Protein AF-A0AA39LP32-F1 (afdb_monomer_lite)

Structure (mmCIF, N/CA/C/O backbone):
data_AF-A0AA39LP32-F1
#
_entry.id   AF-A0AA39LP32-F1
#
loop_
_atom_site.group_PDB
_atom_site.id
_atom_site.type_symbol
_atom_site.label_atom_id
_atom_site.label_alt_id
_atom_site.label_comp_id
_atom_site.label_asym_id
_atom_site.label_entity_id
_atom_site.label_seq_id
_atom_site.pdbx_PDB_ins_code
_atom_site.Cartn_x
_atom_site.Cartn_y
_atom_site.Cartn_z
_atom_site.occupancy
_atom_site.B_iso_or_equiv
_atom_site.auth_seq_id
_atom_site.auth_comp_id
_atom_site.auth_asym_id
_atom_site.auth_atom_id
_atom_site.pdbx_PDB_model_num
ATOM 1 N N . MET A 1 1 ? -38.053 8.903 15.204 1.00 37.31 1 MET A N 1
ATOM 2 C CA . MET A 1 1 ? -37.209 8.056 14.340 1.00 37.31 1 MET A CA 1
ATOM 3 C C . MET A 1 1 ? -35.774 8.454 14.633 1.00 37.31 1 MET A C 1
ATOM 5 O O . MET A 1 1 ? -35.349 9.523 14.220 1.00 37.31 1 MET A O 1
ATOM 9 N N . VAL A 1 2 ? -35.116 7.705 15.518 1.00 33.38 2 VAL A N 1
ATOM 10 C CA . VAL A 1 2 ? -33.735 7.972 15.933 1.00 33.38 2 VAL A CA 1
ATOM 11 C C . VAL A 1 2 ? -32.852 7.446 14.812 1.00 33.38 2 VAL A C 1
ATOM 13 O O . VAL A 1 2 ? -32.920 6.265 14.487 1.00 33.38 2 VAL A O 1
ATOM 16 N N . VAL A 1 3 ? -32.119 8.339 14.156 1.00 39.22 3 VAL A N 1
ATOM 17 C CA . VAL A 1 3 ? -31.117 7.952 13.166 1.00 39.22 3 VAL A CA 1
ATOM 18 C C . VAL A 1 3 ? -29.956 7.380 13.969 1.00 39.22 3 VAL A C 1
ATOM 20 O O . VAL A 1 3 ? -29.370 8.101 14.776 1.00 39.22 3 VAL A O 1
ATOM 23 N N . ASP A 1 4 ? -29.705 6.081 13.815 1.00 39.72 4 ASP A N 1
ATOM 24 C CA . ASP A 1 4 ? -28.578 5.383 14.427 1.00 39.72 4 ASP A CA 1
ATOM 25 C C . ASP A 1 4 ? -27.302 6.203 14.227 1.00 39.72 4 ASP A C 1
ATOM 27 O O . ASP A 1 4 ? -26.880 6.478 13.099 1.00 39.72 4 ASP A O 1
ATOM 31 N N . GLY A 1 5 ? -26.713 6.631 15.344 1.00 39.50 5 GLY A N 1
ATOM 32 C CA . GLY A 1 5 ? -25.428 7.302 15.357 1.00 39.50 5 GLY A CA 1
ATOM 33 C C . GLY A 1 5 ? -24.400 6.361 14.756 1.00 39.50 5 GLY A C 1
ATOM 34 O O . GLY A 1 5 ? -24.083 5.331 15.349 1.00 39.50 5 GLY A O 1
ATOM 35 N N . ALA A 1 6 ? -23.894 6.702 13.570 1.00 47.38 6 ALA A N 1
ATOM 36 C CA . ALA A 1 6 ? -22.754 6.025 12.981 1.00 47.38 6 ALA A CA 1
ATOM 37 C C . ALA A 1 6 ? -21.632 6.049 14.020 1.00 47.38 6 ALA A C 1
ATOM 39 O O . ALA A 1 6 ? -21.057 7.104 14.288 1.00 47.38 6 ALA A O 1
ATOM 40 N N . ALA A 1 7 ? -21.380 4.902 14.654 1.00 47.94 7 ALA A N 1
ATOM 41 C CA . ALA A 1 7 ? -20.315 4.751 15.624 1.00 47.94 7 ALA A CA 1
ATOM 42 C C . ALA A 1 7 ? -19.023 5.203 14.939 1.00 47.94 7 ALA A C 1
ATOM 44 O O . ALA A 1 7 ? -18.517 4.525 14.041 1.00 47.94 7 ALA A O 1
ATOM 45 N N . SER A 1 8 ? -18.529 6.385 15.309 1.00 53.53 8 SER A N 1
ATOM 46 C CA . SER A 1 8 ? -17.278 6.939 14.811 1.00 53.53 8 SER A CA 1
ATOM 47 C C . SER A 1 8 ? -16.139 6.129 15.427 1.00 53.53 8 SER A C 1
ATOM 49 O O . SER A 1 8 ? -15.487 6.560 16.376 1.00 53.53 8 SER A O 1
ATOM 51 N N . GLY A 1 9 ? -15.967 4.895 14.952 1.00 61.97 9 GLY A N 1
ATOM 52 C CA . GLY A 1 9 ? -14.912 4.003 15.397 1.00 61.97 9 GLY A CA 1
ATOM 53 C C . GLY A 1 9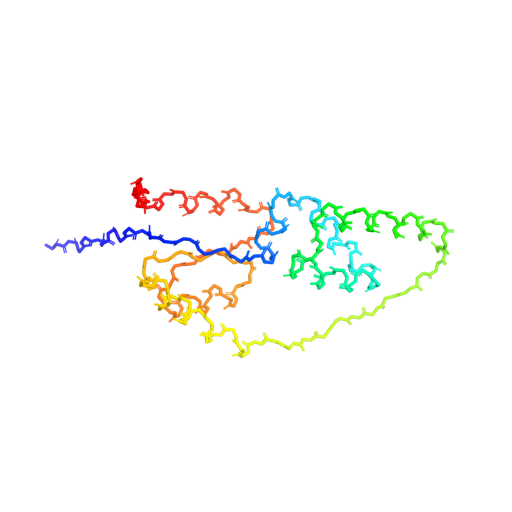 ? -13.571 4.658 15.103 1.00 61.97 9 GLY A C 1
ATOM 54 O O . GLY A 1 9 ? -13.257 4.932 13.940 1.00 61.97 9 GLY A O 1
ATOM 55 N N . VAL A 1 10 ? -12.824 4.945 16.167 1.00 73.81 10 VAL A N 1
ATOM 56 C CA . VAL A 1 10 ? -11.470 5.490 16.093 1.00 73.81 10 VAL A CA 1
ATOM 57 C C . VAL A 1 10 ? -10.585 4.462 15.398 1.00 73.81 10 VAL A C 1
ATOM 59 O O . VAL A 1 10 ? -10.597 3.283 15.752 1.00 73.81 10 VAL A O 1
ATOM 62 N N . PHE A 1 11 ? -9.827 4.893 14.394 1.00 78.25 11 PHE A N 1
ATOM 63 C CA . PHE A 1 11 ? -8.852 4.013 13.765 1.00 78.25 11 PHE A CA 1
ATOM 64 C C . PHE A 1 11 ? -7.591 3.966 14.603 1.00 78.25 11 PHE A C 1
ATOM 66 O O . PHE A 1 11 ? -7.027 5.003 14.949 1.00 78.25 11 PHE A O 1
ATOM 73 N N . ARG A 1 12 ? -7.125 2.754 14.884 1.00 81.94 12 ARG A N 1
ATOM 74 C CA . ARG A 1 12 ? -5.908 2.508 15.660 1.00 81.94 12 ARG A CA 1
ATOM 75 C C . ARG A 1 12 ? -4.711 2.201 14.770 1.00 81.94 12 ARG A C 1
ATOM 77 O O . ARG A 1 12 ? -3.582 2.388 15.209 1.00 81.94 12 ARG A O 1
ATOM 84 N N . ALA A 1 13 ? -4.943 1.758 13.532 1.00 83.94 13 ALA A N 1
ATOM 85 C CA . ALA A 1 13 ? -3.872 1.447 12.596 1.00 83.94 13 ALA A CA 1
ATOM 86 C C . ALA A 1 13 ? -4.225 1.782 11.144 1.00 83.94 13 ALA A C 1
ATOM 88 O O . ALA A 1 13 ? -5.350 1.571 10.686 1.00 83.94 13 ALA A O 1
ATOM 89 N N . VAL A 1 14 ? -3.210 2.229 10.406 1.00 82.56 14 VAL A N 1
ATOM 90 C CA . VAL A 1 14 ? -3.222 2.292 8.943 1.00 82.56 14 VAL A CA 1
ATOM 91 C C . VAL A 1 14 ? -2.144 1.344 8.437 1.00 82.56 14 VAL A C 1
ATOM 93 O O . VAL A 1 14 ? -0.992 1.419 8.860 1.00 82.56 14 VAL A O 1
ATOM 96 N N . ILE A 1 15 ? -2.528 0.424 7.563 1.00 85.19 15 ILE A N 1
ATOM 97 C CA . ILE A 1 15 ? -1.656 -0.601 7.003 1.00 85.19 15 ILE A CA 1
ATOM 98 C C . ILE A 1 15 ? -1.413 -0.241 5.540 1.00 85.19 15 ILE A C 1
ATOM 100 O O . ILE A 1 15 ? -2.351 -0.194 4.744 1.00 85.19 15 ILE A O 1
ATOM 104 N N . PHE A 1 16 ? -0.154 -0.006 5.195 1.00 81.88 16 PHE A N 1
ATOM 105 C CA . PHE A 1 16 ? 0.277 0.298 3.835 1.00 81.88 16 PHE A CA 1
ATOM 106 C C . PHE A 1 16 ? 0.906 -0.938 3.193 1.00 81.88 16 PHE A C 1
ATOM 108 O O . PHE A 1 16 ? 1.637 -1.673 3.863 1.00 81.88 16 PHE A O 1
ATOM 115 N N . ASP A 1 17 ? 0.663 -1.161 1.898 1.00 82.12 17 ASP A N 1
ATOM 116 C CA . ASP A 1 17 ? 1.515 -2.085 1.147 1.00 82.12 17 ASP A CA 1
ATOM 117 C C . ASP A 1 17 ? 2.948 -1.556 1.110 1.00 82.12 17 ASP A C 1
ATOM 119 O O . ASP A 1 17 ? 3.203 -0.418 0.715 1.00 82.12 17 ASP A O 1
ATOM 123 N N . MET A 1 18 ? 3.908 -2.391 1.487 1.00 76.94 18 MET A N 1
ATOM 124 C CA . MET A 1 18 ? 5.298 -1.961 1.455 1.00 76.94 18 MET A CA 1
ATOM 125 C C . MET A 1 18 ? 5.783 -1.820 0.010 1.00 76.94 18 MET A C 1
ATOM 127 O O . MET A 1 18 ? 6.407 -0.822 -0.325 1.00 76.94 18 MET A O 1
ATOM 131 N N . GLY A 1 19 ? 5.468 -2.796 -0.848 1.00 74.62 19 GLY A N 1
ATOM 132 C CA . GLY A 1 19 ? 6.040 -2.904 -2.187 1.00 74.62 19 GLY A CA 1
ATOM 133 C C . GLY A 1 19 ? 5.680 -1.719 -3.065 1.00 74.62 19 GLY A C 1
ATOM 134 O O . GLY A 1 19 ? 6.510 -0.855 -3.339 1.00 74.62 19 GLY A O 1
ATOM 135 N N . ASP A 1 20 ? 4.436 -1.669 -3.515 1.00 71.00 20 ASP A N 1
ATOM 136 C CA . ASP A 1 20 ? 4.075 -0.683 -4.519 1.00 71.00 20 ASP A CA 1
ATOM 137 C C . ASP A 1 20 ? 3.584 0.610 -3.880 1.00 71.00 20 ASP A C 1
ATOM 139 O O . ASP A 1 20 ? 3.874 1.658 -4.436 1.00 71.00 20 ASP A O 1
ATOM 143 N N . VAL A 1 21 ? 2.955 0.583 -2.696 1.00 70.62 21 VAL A N 1
ATOM 144 C CA . VAL A 1 21 ? 2.441 1.796 -2.030 1.00 70.62 21 VAL A CA 1
ATOM 145 C C . VAL A 1 21 ? 3.540 2.614 -1.347 1.00 70.62 21 VAL A C 1
ATOM 147 O O . VAL A 1 21 ? 3.635 3.816 -1.587 1.00 70.62 21 VAL A O 1
ATOM 150 N N . MET A 1 22 ? 4.397 2.005 -0.527 1.00 67.88 22 MET A N 1
ATOM 151 C CA . MET A 1 22 ? 5.456 2.767 0.142 1.00 67.88 22 MET A CA 1
ATOM 152 C C . MET A 1 22 ? 6.674 3.032 -0.745 1.00 67.88 22 MET A C 1
ATOM 154 O O . MET A 1 22 ? 7.177 4.154 -0.734 1.00 67.88 22 MET A O 1
ATOM 158 N N . LEU A 1 23 ? 7.137 2.053 -1.532 1.00 64.31 23 LEU A N 1
ATOM 159 C CA . LEU A 1 23 ? 8.371 2.234 -2.311 1.00 64.31 23 LEU A CA 1
ATOM 160 C C . LEU A 1 23 ? 8.154 2.967 -3.643 1.00 64.31 23 LEU A C 1
ATOM 162 O O . LEU A 1 23 ? 9.068 3.652 -4.089 1.00 64.31 23 LEU A O 1
ATOM 166 N N . ARG A 1 24 ? 6.985 2.875 -4.305 1.00 61.09 24 ARG A N 1
ATOM 167 C CA . ARG A 1 24 ? 6.786 3.588 -5.592 1.00 61.09 24 ARG A CA 1
ATOM 168 C C . ARG A 1 24 ? 6.242 5.000 -5.457 1.00 61.09 24 ARG A C 1
ATOM 170 O O . ARG A 1 24 ? 6.492 5.802 -6.350 1.00 61.09 24 ARG A O 1
ATOM 177 N N . TYR A 1 25 ? 5.476 5.307 -4.409 1.00 56.84 25 TYR A N 1
ATOM 178 C CA . TYR A 1 25 ? 4.763 6.589 -4.328 1.00 56.84 25 TYR A CA 1
ATOM 179 C C . TYR A 1 25 ? 5.488 7.667 -3.508 1.00 56.84 25 TYR A C 1
ATOM 181 O O . TYR A 1 25 ? 4.966 8.777 -3.422 1.00 56.84 25 TYR A O 1
ATOM 189 N N . HIS A 1 26 ? 6.680 7.390 -2.959 1.00 53.53 26 HIS A N 1
ATOM 190 C CA . HIS A 1 26 ? 7.508 8.403 -2.284 1.00 53.53 26 HIS A CA 1
ATOM 191 C C . HIS A 1 26 ? 8.006 9.488 -3.260 1.00 53.53 26 HIS A C 1
ATOM 193 O O . HIS A 1 26 ? 8.035 10.664 -2.918 1.00 53.53 26 HIS A O 1
ATOM 199 N N . ASP A 1 27 ? 8.299 9.099 -4.505 1.00 59.47 27 ASP A N 1
ATOM 200 C CA . ASP A 1 27 ? 8.480 9.999 -5.644 1.00 59.47 27 ASP A CA 1
ATOM 201 C C . ASP A 1 27 ? 7.971 9.286 -6.906 1.00 59.47 27 ASP A C 1
ATOM 203 O O . ASP A 1 27 ? 8.660 8.478 -7.541 1.00 59.47 27 ASP A O 1
ATOM 207 N N . CYS A 1 28 ? 6.686 9.505 -7.205 1.00 52.53 28 CYS A N 1
ATOM 208 C CA . CYS A 1 28 ? 5.963 8.766 -8.239 1.00 52.53 28 CYS A CA 1
ATOM 209 C C . CYS A 1 28 ? 6.646 8.861 -9.608 1.00 52.53 28 CYS A C 1
ATOM 211 O O . CYS A 1 28 ? 6.559 7.918 -10.395 1.00 52.53 28 CYS A O 1
ATOM 213 N N . GLU A 1 29 ? 7.304 9.978 -9.921 1.00 55.94 29 GLU A N 1
ATOM 214 C CA . GLU A 1 29 ? 7.898 10.169 -11.242 1.00 55.94 29 GLU A CA 1
ATOM 215 C C . GLU A 1 29 ? 9.110 9.265 -11.462 1.00 55.94 29 GLU A C 1
ATOM 217 O O . GLU A 1 29 ? 9.198 8.596 -12.499 1.00 55.94 29 GLU A O 1
ATOM 222 N N . ASP A 1 30 ? 10.014 9.185 -10.487 1.00 58.12 30 ASP A N 1
ATOM 223 C CA . ASP A 1 30 ? 11.232 8.386 -10.610 1.00 58.12 30 ASP A CA 1
ATOM 224 C C . ASP A 1 30 ? 10.938 6.884 -10.503 1.00 58.12 30 ASP A C 1
ATOM 226 O O . ASP A 1 30 ? 11.445 6.096 -11.312 1.00 58.12 30 ASP A O 1
ATOM 230 N N . GLY A 1 31 ? 10.010 6.486 -9.625 1.00 57.69 31 GLY A N 1
ATOM 231 C CA . GLY A 1 31 ? 9.515 5.109 -9.556 1.00 57.69 31 GLY A CA 1
ATOM 232 C C . GLY A 1 31 ? 8.862 4.653 -10.868 1.00 57.69 31 GLY A C 1
ATOM 233 O O . GLY A 1 31 ? 9.188 3.585 -11.398 1.00 57.69 31 GLY A O 1
ATOM 234 N N . LEU A 1 32 ? 7.989 5.476 -11.462 1.00 60.03 32 LEU A N 1
ATOM 235 C CA . LEU A 1 32 ? 7.346 5.167 -12.747 1.00 60.03 32 LEU A CA 1
ATOM 236 C C . LEU A 1 32 ? 8.344 5.161 -13.916 1.00 60.03 32 LEU A C 1
ATOM 238 O O . LEU A 1 32 ? 8.241 4.311 -14.811 1.00 60.03 32 LEU A O 1
ATOM 242 N N . ARG A 1 33 ? 9.345 6.051 -13.920 1.00 65.56 33 ARG A N 1
ATOM 243 C CA . ARG A 1 33 ? 10.440 6.040 -14.910 1.00 65.56 33 ARG A CA 1
ATOM 244 C C . ARG A 1 33 ? 11.269 4.765 -14.820 1.00 65.56 33 ARG A C 1
ATOM 246 O O . ARG A 1 33 ? 11.566 4.165 -15.852 1.00 65.56 33 ARG A O 1
ATOM 253 N N . VAL A 1 34 ? 11.604 4.320 -13.614 1.00 63.78 34 VAL A N 1
ATOM 254 C CA . VAL A 1 34 ? 12.333 3.065 -13.394 1.00 63.78 34 VAL A CA 1
ATOM 255 C C . VAL A 1 34 ? 11.499 1.866 -13.852 1.00 63.78 34 VAL A C 1
ATOM 257 O O . VAL A 1 34 ? 11.963 1.074 -14.670 1.00 63.78 34 VAL A O 1
ATOM 260 N N . LEU A 1 35 ? 10.233 1.766 -13.440 1.00 64.69 35 LEU A N 1
ATOM 261 C CA . LEU A 1 35 ? 9.359 0.637 -13.794 1.00 64.69 35 LEU A CA 1
ATOM 262 C C . LEU A 1 35 ? 9.034 0.564 -15.290 1.00 64.69 35 LEU A C 1
ATOM 264 O O . LEU A 1 35 ? 8.989 -0.524 -15.871 1.00 64.69 35 LEU A O 1
ATOM 268 N N . SER A 1 36 ? 8.814 1.712 -15.936 1.00 68.62 36 SER A N 1
ATOM 269 C CA . SER A 1 36 ? 8.590 1.774 -17.386 1.00 68.62 36 SER A CA 1
ATOM 270 C C . SER A 1 36 ? 9.830 1.347 -18.173 1.00 68.62 36 SER A C 1
ATOM 272 O O . SER A 1 36 ? 9.693 0.696 -19.213 1.00 68.62 36 SER A O 1
ATOM 274 N N . LYS A 1 37 ? 11.030 1.635 -17.654 1.00 69.31 37 LYS A N 1
ATOM 275 C CA . LYS A 1 37 ? 12.295 1.126 -18.190 1.00 69.31 37 LYS A CA 1
ATOM 276 C C . LYS A 1 37 ? 12.464 -0.367 -17.919 1.00 69.31 37 LYS A C 1
ATOM 278 O O . LYS A 1 37 ? 12.810 -1.082 -18.844 1.00 69.31 37 LYS A O 1
ATOM 283 N N . MET A 1 38 ? 12.107 -0.896 -16.751 1.00 71.38 38 MET A N 1
ATOM 284 C CA . MET A 1 38 ? 12.204 -2.343 -16.472 1.00 71.38 38 MET A CA 1
ATOM 285 C C . MET A 1 38 ? 11.385 -3.213 -17.441 1.00 71.38 38 MET A C 1
ATOM 287 O O . MET A 1 38 ? 11.791 -4.324 -17.759 1.00 71.38 38 MET A O 1
ATOM 291 N N . LYS A 1 39 ? 10.271 -2.704 -17.991 1.00 72.12 39 LYS A N 1
ATOM 292 C CA . LYS A 1 39 ? 9.541 -3.379 -19.089 1.00 72.12 39 LYS A CA 1
ATOM 293 C C . LYS A 1 39 ? 10.336 -3.466 -20.402 1.00 72.12 39 LYS A C 1
ATOM 295 O O . LYS A 1 39 ? 9.953 -4.217 -21.299 1.00 72.12 39 LYS A O 1
ATOM 300 N N . LYS A 1 40 ? 11.354 -2.622 -20.573 1.00 77.81 40 LYS A N 1
ATOM 301 C CA . LYS A 1 40 ? 12.283 -2.618 -21.711 1.00 77.81 40 LYS A CA 1
ATOM 302 C C . LYS A 1 40 ? 13.537 -3.455 -21.428 1.00 77.81 40 LYS A C 1
ATOM 304 O O . LYS A 1 40 ? 14.055 -4.022 -22.375 1.00 77.81 40 LYS A O 1
ATOM 309 N N . TYR A 1 41 ? 13.926 -3.570 -20.156 1.00 77.62 41 TYR A N 1
ATOM 310 C CA . TYR A 1 41 ? 15.162 -4.203 -19.684 1.00 77.62 41 TYR A CA 1
ATOM 311 C C . TYR A 1 41 ? 14.868 -5.379 -18.729 1.00 77.62 41 TYR A C 1
ATOM 313 O O . TYR A 1 41 ? 14.919 -5.213 -17.502 1.00 77.62 41 TYR A O 1
ATOM 321 N N . PRO A 1 42 ? 14.498 -6.567 -19.245 1.00 79.38 42 PRO A N 1
ATOM 322 C CA . PRO A 1 42 ? 14.183 -7.736 -18.419 1.00 79.38 42 PRO A CA 1
ATOM 323 C C . PRO A 1 42 ? 15.354 -8.198 -17.535 1.00 79.38 42 PRO A C 1
ATOM 325 O O . PRO A 1 42 ? 15.122 -8.784 -16.478 1.00 79.38 42 PRO A O 1
ATOM 328 N N . GLU A 1 43 ? 16.595 -7.879 -17.884 1.00 81.75 43 GLU A N 1
ATOM 329 C CA . GLU A 1 43 ? 17.793 -8.108 -17.072 1.00 81.75 43 GLU A CA 1
ATOM 330 C C . GLU A 1 43 ? 17.827 -7.279 -15.779 1.00 81.75 43 GLU A C 1
ATOM 332 O O . GLU A 1 43 ? 18.586 -7.601 -14.868 1.00 81.75 43 GLU A O 1
ATOM 337 N N . ILE A 1 44 ? 16.972 -6.254 -15.653 1.00 81.00 44 ILE A N 1
ATOM 338 C CA . ILE A 1 44 ? 16.814 -5.477 -14.415 1.00 81.00 44 ILE A CA 1
ATOM 339 C C . ILE A 1 44 ? 15.830 -6.173 -13.442 1.00 81.00 44 ILE A C 1
ATOM 341 O O . ILE A 1 44 ? 15.763 -5.863 -12.251 1.00 81.00 44 ILE A O 1
ATOM 345 N N . THR A 1 45 ? 15.083 -7.181 -13.904 1.00 80.19 45 THR A N 1
ATOM 346 C CA . THR A 1 45 ? 14.095 -7.928 -13.098 1.00 80.19 45 THR A CA 1
ATOM 347 C C . THR A 1 45 ? 14.653 -8.546 -11.806 1.00 80.19 45 THR A C 1
ATOM 349 O O . THR A 1 45 ? 13.958 -8.474 -10.788 1.00 80.19 45 THR A O 1
ATOM 352 N N . PRO A 1 46 ? 15.881 -9.104 -11.761 1.00 83.25 46 PRO A N 1
ATOM 353 C CA . PRO A 1 46 ? 16.472 -9.600 -10.517 1.00 83.25 46 PRO A CA 1
ATOM 354 C C . PRO A 1 46 ? 16.577 -8.521 -9.429 1.00 83.25 46 PRO A C 1
ATOM 356 O O . PRO A 1 46 ? 16.323 -8.804 -8.258 1.00 83.25 46 PRO A O 1
ATOM 359 N N . PHE A 1 47 ? 16.844 -7.268 -9.810 1.00 80.81 47 PHE A N 1
ATOM 360 C CA . PHE A 1 47 ? 16.912 -6.144 -8.873 1.00 80.81 47 PHE A CA 1
ATOM 361 C C . PHE A 1 47 ? 15.528 -5.760 -8.334 1.00 80.81 47 PHE A C 1
ATOM 363 O O . PHE A 1 47 ? 15.420 -5.362 -7.179 1.00 80.81 47 PHE A O 1
ATOM 370 N N . LYS A 1 48 ? 14.439 -6.001 -9.086 1.00 77.81 48 LYS A N 1
ATOM 371 C CA . LYS A 1 48 ? 13.058 -5.851 -8.577 1.00 77.81 48 LYS A CA 1
ATOM 372 C C . LYS A 1 48 ? 12.821 -6.683 -7.321 1.00 77.81 48 LYS A C 1
ATOM 374 O O . LYS A 1 48 ? 12.149 -6.247 -6.392 1.00 77.81 48 LYS A O 1
ATOM 379 N N . LYS A 1 49 ? 13.356 -7.906 -7.312 1.00 79.75 49 LYS A N 1
ATOM 380 C CA . LYS A 1 49 ? 13.243 -8.804 -6.164 1.00 79.75 49 LYS A CA 1
ATOM 381 C C . LYS A 1 49 ? 14.014 -8.242 -4.971 1.00 79.75 49 LYS A C 1
ATOM 383 O O . LYS A 1 49 ? 13.494 -8.292 -3.867 1.00 79.75 49 LYS A O 1
ATOM 388 N N . GLY A 1 50 ? 15.195 -7.668 -5.204 1.00 78.75 50 GLY A N 1
ATOM 389 C CA . GLY A 1 50 ? 15.956 -6.944 -4.183 1.00 78.75 50 GLY A CA 1
ATOM 390 C C . GLY A 1 50 ? 15.180 -5.758 -3.609 1.00 78.75 50 GLY A C 1
ATOM 391 O O . GLY A 1 50 ? 15.083 -5.645 -2.393 1.00 78.75 50 GLY A O 1
ATOM 392 N N . LEU A 1 51 ? 14.556 -4.945 -4.467 1.00 73.62 51 LEU A N 1
ATOM 393 C CA . LEU A 1 51 ? 13.750 -3.791 -4.057 1.00 73.62 51 LEU A CA 1
ATOM 394 C C . LEU A 1 51 ? 12.555 -4.226 -3.194 1.00 73.62 51 LEU A C 1
ATOM 396 O O . LEU A 1 51 ? 12.340 -3.697 -2.111 1.00 73.62 51 LEU A O 1
ATOM 400 N N . ASN A 1 52 ? 11.824 -5.260 -3.623 1.00 71.62 52 ASN A N 1
ATOM 401 C CA . ASN A 1 52 ? 10.683 -5.801 -2.874 1.00 71.62 52 ASN A CA 1
ATOM 402 C C . ASN A 1 52 ? 11.074 -6.404 -1.514 1.00 71.62 52 ASN A C 1
ATOM 404 O O . ASN A 1 52 ? 10.246 -6.461 -0.608 1.00 71.62 52 ASN A O 1
ATOM 408 N N . LEU A 1 53 ? 12.306 -6.904 -1.394 1.00 78.12 53 LEU A N 1
ATOM 409 C CA . LEU A 1 53 ? 12.858 -7.452 -0.154 1.00 78.12 53 LEU A CA 1
ATOM 410 C C . LEU A 1 53 ? 13.546 -6.380 0.710 1.00 78.12 53 LEU A C 1
ATOM 412 O O . LEU A 1 53 ? 13.997 -6.701 1.804 1.00 78.12 53 LEU A O 1
ATOM 416 N N . GLY A 1 54 ? 13.643 -5.134 0.232 1.00 68.12 54 GLY A N 1
ATOM 417 C CA . GLY A 1 54 ? 14.357 -4.051 0.912 1.00 68.12 54 GLY A CA 1
ATOM 418 C C . GLY A 1 54 ? 15.884 -4.195 0.900 1.00 68.12 54 GLY A C 1
ATOM 419 O O . GLY A 1 54 ? 16.560 -3.552 1.691 1.00 68.12 54 GLY A O 1
ATOM 420 N N . HIS A 1 55 ? 16.439 -5.047 0.033 1.00 81.94 55 HIS A N 1
ATOM 421 C CA . HIS A 1 55 ? 17.890 -5.233 -0.104 1.00 81.94 55 HIS A CA 1
ATOM 422 C C . HIS A 1 55 ? 18.566 -4.132 -0.924 1.00 81.94 55 HIS A C 1
ATOM 424 O O . HIS A 1 55 ? 19.782 -3.999 -0.852 1.00 81.94 55 HIS A O 1
ATOM 430 N N . ILE A 1 56 ? 17.795 -3.409 -1.737 1.00 79.69 56 ILE A N 1
ATOM 431 C CA . ILE A 1 56 ? 18.263 -2.241 -2.484 1.00 79.69 56 ILE A CA 1
ATOM 432 C C . ILE A 1 56 ? 17.229 -1.126 -2.369 1.00 79.69 56 ILE A C 1
ATOM 434 O O . ILE A 1 56 ? 16.025 -1.405 -2.311 1.00 79.69 56 ILE A O 1
ATOM 438 N N . SER A 1 57 ? 17.688 0.118 -2.359 1.00 77.69 57 SER A N 1
ATOM 439 C CA . SER A 1 57 ? 16.819 1.291 -2.345 1.00 77.69 57 SER A CA 1
ATOM 440 C C . SER A 1 57 ? 16.319 1.664 -3.750 1.00 77.69 57 SER A C 1
ATOM 442 O O . SER A 1 57 ? 16.790 1.161 -4.779 1.00 77.69 57 SER A O 1
ATOM 444 N N . THR A 1 58 ? 15.347 2.575 -3.811 1.00 69.81 58 THR A N 1
ATOM 445 C CA . THR A 1 58 ? 14.865 3.179 -5.062 1.00 69.81 58 THR A CA 1
ATOM 446 C C . THR A 1 58 ? 15.956 3.964 -5.788 1.00 69.81 58 THR A C 1
ATOM 448 O O . THR A 1 58 ? 16.034 3.926 -7.019 1.00 69.81 58 THR A O 1
ATOM 451 N N . GLU A 1 59 ? 16.832 4.629 -5.040 1.00 77.50 59 GLU A N 1
ATOM 452 C CA . GLU A 1 59 ? 17.949 5.423 -5.556 1.00 77.50 59 GLU A CA 1
ATOM 453 C C . GLU A 1 59 ? 19.006 4.511 -6.182 1.00 77.50 59 GLU A C 1
ATOM 455 O O . GLU A 1 59 ? 19.439 4.752 -7.311 1.00 77.50 59 GLU A O 1
ATOM 460 N N . GLU A 1 60 ? 19.361 3.419 -5.498 1.00 79.81 60 GLU A N 1
ATOM 461 C CA . GLU A 1 60 ? 20.288 2.408 -6.017 1.00 79.81 60 GLU A CA 1
ATOM 462 C C . GLU A 1 60 ? 19.750 1.773 -7.304 1.00 79.81 60 GLU A C 1
ATOM 464 O O . GLU A 1 60 ? 20.464 1.677 -8.307 1.00 79.81 60 GLU A O 1
ATOM 469 N N . LEU A 1 61 ? 1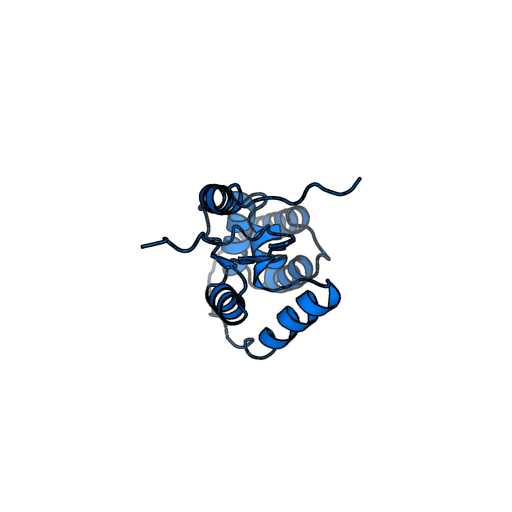8.461 1.418 -7.327 1.00 82.12 61 LEU A N 1
ATOM 470 C CA . LEU A 1 61 ? 17.820 0.892 -8.531 1.00 82.12 61 LEU A CA 1
ATOM 471 C C . LEU A 1 61 ? 17.821 1.918 -9.679 1.00 82.12 61 LEU A C 1
ATOM 473 O O . LEU A 1 61 ? 18.046 1.549 -10.834 1.00 82.12 61 LEU A O 1
ATOM 477 N N . SER A 1 62 ? 17.617 3.204 -9.382 1.00 77.50 62 SER A N 1
ATOM 478 C CA . SER A 1 62 ? 17.683 4.293 -10.367 1.00 77.50 62 SER A CA 1
ATOM 479 C C . SER A 1 62 ? 19.077 4.415 -10.994 1.00 77.50 62 SER A C 1
ATOM 481 O O . SER A 1 62 ? 19.189 4.574 -12.214 1.00 77.50 62 SER A O 1
ATOM 483 N N . VAL A 1 63 ? 20.147 4.270 -10.202 1.00 85.06 63 VAL A N 1
ATOM 484 C CA . VAL A 1 63 ? 21.537 4.262 -10.698 1.00 85.06 63 VAL A CA 1
ATOM 485 C C . VAL A 1 63 ? 21.787 3.072 -11.625 1.00 85.06 63 VAL A C 1
ATOM 487 O O . VAL A 1 63 ? 22.281 3.269 -12.738 1.00 85.06 63 VAL A O 1
ATOM 490 N N . ILE A 1 64 ? 21.373 1.865 -11.225 1.00 84.62 64 ILE A N 1
ATOM 491 C CA . ILE A 1 64 ? 21.526 0.637 -12.029 1.00 84.62 64 ILE A CA 1
ATOM 492 C C . ILE A 1 64 ? 20.816 0.785 -13.380 1.00 84.62 64 ILE A C 1
ATOM 494 O O . ILE A 1 64 ? 21.378 0.484 -14.434 1.00 84.62 64 ILE A O 1
ATOM 498 N N . VAL A 1 65 ? 19.587 1.305 -13.368 1.00 81.69 65 VAL A N 1
ATOM 499 C CA . VAL A 1 65 ? 18.802 1.536 -14.587 1.00 81.69 65 VAL A CA 1
ATOM 500 C C . VAL A 1 65 ? 19.463 2.583 -15.483 1.00 81.69 65 VAL A C 1
ATOM 502 O O . VAL A 1 65 ? 19.487 2.412 -16.701 1.00 81.69 65 VAL A O 1
ATOM 505 N N . LYS A 1 66 ? 20.007 3.669 -14.918 1.00 81.19 66 LYS A N 1
ATOM 506 C CA . LYS A 1 66 ? 20.716 4.706 -15.689 1.00 81.19 66 LYS A CA 1
ATOM 507 C C . LYS A 1 66 ? 21.979 4.152 -16.353 1.00 81.19 66 LYS A C 1
ATOM 509 O O . LYS A 1 66 ? 22.192 4.440 -17.527 1.00 81.19 66 LYS A O 1
ATOM 514 N N . GLN A 1 67 ? 22.755 3.329 -15.646 1.00 84.56 67 GLN A N 1
ATOM 515 C CA . GLN A 1 67 ? 23.943 2.668 -16.198 1.00 84.56 67 GLN A CA 1
ATOM 516 C C . GLN A 1 67 ? 23.577 1.721 -17.346 1.00 84.56 67 GLN A C 1
ATOM 518 O O . GLN A 1 67 ? 24.146 1.831 -18.428 1.00 84.56 67 GLN A O 1
ATOM 523 N N . LYS A 1 68 ? 22.562 0.869 -17.160 1.00 81.19 68 LYS A N 1
ATOM 524 C CA . LYS A 1 68 ? 22.117 -0.088 -18.188 1.00 81.19 68 LYS A CA 1
ATOM 525 C C . LYS A 1 68 ? 21.579 0.587 -19.447 1.00 81.19 68 LYS A C 1
ATOM 527 O O . LYS A 1 68 ? 21.917 0.190 -20.556 1.00 81.19 68 LYS A O 1
ATOM 532 N N . VAL A 1 69 ? 20.792 1.650 -19.283 1.00 77.88 69 VAL A N 1
ATOM 533 C CA . VAL A 1 69 ? 20.312 2.449 -20.420 1.00 77.88 69 VAL A CA 1
ATOM 534 C C . VAL A 1 69 ? 21.484 3.108 -21.151 1.00 77.88 69 VAL A C 1
ATOM 536 O O . VAL A 1 69 ? 21.509 3.093 -22.378 1.00 77.88 69 VAL A O 1
ATOM 539 N N . ALA A 1 70 ? 22.457 3.672 -20.428 1.00 76.69 70 ALA A N 1
ATOM 540 C CA . ALA A 1 70 ? 23.630 4.302 -21.038 1.00 76.69 70 ALA A CA 1
ATOM 541 C C . ALA A 1 70 ? 24.491 3.292 -21.820 1.00 76.69 70 ALA A C 1
ATOM 543 O O . ALA A 1 70 ? 24.914 3.597 -22.934 1.00 76.69 70 ALA A O 1
ATOM 544 N N . GLU A 1 71 ? 24.676 2.080 -21.285 1.00 75.44 71 GLU A N 1
ATOM 545 C CA . GLU A 1 71 ? 25.350 0.966 -21.969 1.00 75.44 71 GLU A CA 1
ATOM 546 C C . GLU A 1 71 ? 24.622 0.571 -23.265 1.00 75.44 71 GLU A C 1
ATOM 548 O O . GLU A 1 71 ? 25.258 0.393 -24.303 1.00 75.44 71 GLU A O 1
ATOM 553 N N . GLU A 1 72 ? 23.289 0.496 -23.243 1.00 66.69 72 GLU A N 1
ATOM 554 C CA . GLU A 1 72 ? 22.485 0.090 -24.403 1.00 66.69 72 GLU A CA 1
ATOM 555 C C . GLU A 1 72 ? 22.392 1.182 -25.485 1.00 66.69 72 GLU A C 1
ATOM 557 O O . GLU A 1 72 ? 22.406 0.875 -26.679 1.00 66.69 72 GLU A O 1
ATOM 562 N N . THR A 1 73 ? 22.399 2.463 -25.082 1.00 62.00 73 THR A N 1
ATOM 563 C CA . THR A 1 73 ? 22.481 3.609 -26.016 1.00 62.00 73 THR A CA 1
ATOM 564 C C . THR A 1 73 ? 23.784 3.573 -26.828 1.00 62.00 73 THR A C 1
ATOM 566 O O . THR A 1 73 ? 23.851 4.140 -27.916 1.00 62.00 73 THR A O 1
ATOM 569 N N . TRP A 1 74 ? 24.806 2.870 -26.326 1.00 47.31 74 TRP A N 1
ATOM 570 C CA . TRP A 1 74 ? 26.060 2.609 -27.031 1.00 47.31 74 TRP A CA 1
ATOM 571 C C . TRP A 1 74 ? 26.022 1.340 -27.901 1.00 47.31 74 TRP A C 1
ATOM 573 O O . TRP A 1 74 ? 26.797 1.232 -28.849 1.00 47.31 74 TRP A O 1
ATOM 583 N N . THR A 1 75 ? 25.146 0.368 -27.609 1.00 51.94 75 THR A N 1
ATOM 584 C CA . THR A 1 75 ? 25.235 -0.988 -28.191 1.00 51.94 75 THR A CA 1
ATOM 585 C C . THR A 1 75 ? 24.108 -1.429 -29.125 1.00 51.94 75 THR A C 1
ATOM 587 O O . THR A 1 75 ? 24.337 -2.381 -29.865 1.00 51.94 75 THR A O 1
ATOM 590 N N . SER A 1 76 ? 22.936 -0.787 -29.186 1.00 52.22 76 SER A N 1
ATOM 591 C CA . SER A 1 76 ? 21.826 -1.302 -30.024 1.00 52.22 76 SER A CA 1
ATOM 592 C C . SER A 1 76 ? 21.064 -0.174 -30.741 1.00 52.22 76 SER A C 1
ATOM 594 O O . SER A 1 76 ? 20.557 0.724 -30.086 1.00 52.22 76 SER A O 1
ATOM 596 N N . SER A 1 77 ? 20.862 -0.109 -32.064 1.00 42.94 77 SER A N 1
ATOM 597 C CA . SER A 1 77 ? 21.039 -1.070 -33.165 1.00 42.94 77 SER A CA 1
ATOM 598 C C . SER A 1 77 ? 20.491 -2.476 -32.880 1.00 42.94 77 SER A C 1
ATOM 600 O O . SER A 1 77 ? 21.257 -3.399 -32.656 1.00 42.94 77 SER A O 1
ATOM 602 N N . SER A 1 78 ? 19.163 -2.628 -32.981 1.00 43.50 78 SER A N 1
ATOM 603 C CA . SER A 1 78 ? 18.411 -3.897 -33.163 1.00 43.50 78 SER A CA 1
ATOM 604 C C . SER A 1 78 ? 17.773 -4.598 -31.941 1.00 43.50 78 SER A C 1
ATOM 606 O O . SER A 1 78 ? 18.289 -5.550 -31.379 1.00 43.50 78 SER A O 1
ATOM 608 N N . SER A 1 79 ? 16.548 -4.140 -31.642 1.00 44.56 79 SER A N 1
ATOM 609 C CA . SER A 1 79 ? 15.269 -4.829 -31.311 1.00 44.56 79 SER A CA 1
ATOM 610 C C . SER A 1 79 ? 15.187 -6.354 -31.031 1.00 44.56 79 SER A C 1
ATOM 612 O O . SER A 1 79 ? 15.528 -7.152 -31.903 1.00 44.56 79 SER A O 1
ATOM 614 N N . ARG A 1 80 ? 14.492 -6.753 -29.934 1.00 43.06 80 ARG A N 1
ATOM 615 C CA . ARG A 1 80 ? 13.107 -7.344 -29.866 1.00 43.06 80 ARG A CA 1
ATOM 616 C C . ARG A 1 80 ? 12.706 -7.751 -28.416 1.00 43.06 80 ARG A C 1
ATOM 618 O O . ARG A 1 80 ? 13.576 -7.957 -27.583 1.00 43.06 80 ARG A O 1
ATOM 625 N N . ARG A 1 81 ? 11.395 -7.863 -28.103 1.00 39.06 81 ARG A N 1
ATOM 626 C CA . ARG A 1 81 ? 10.808 -8.194 -26.764 1.00 39.06 81 ARG A CA 1
ATOM 627 C C . ARG A 1 81 ? 9.829 -9.387 -26.775 1.00 39.06 81 ARG A C 1
ATOM 629 O O . ARG A 1 81 ? 9.249 -9.666 -27.820 1.00 39.06 81 ARG A O 1
ATOM 636 N N . SER A 1 82 ? 9.560 -9.948 -25.579 1.00 40.47 82 SER A N 1
ATOM 637 C CA . SER A 1 82 ? 8.551 -10.994 -25.263 1.00 40.47 82 SER A CA 1
ATOM 638 C C . SER A 1 82 ? 7.748 -10.700 -23.955 1.00 40.47 82 SER A C 1
ATOM 640 O O . SER A 1 82 ? 8.179 -9.826 -23.197 1.00 40.47 82 SER A O 1
ATOM 642 N N . PRO A 1 83 ? 6.596 -11.376 -23.679 1.00 40.75 83 PRO A N 1
ATOM 643 C CA . PRO A 1 83 ? 5.581 -10.984 -22.672 1.00 40.75 83 PRO A CA 1
ATOM 644 C C . PRO A 1 83 ? 5.608 -11.792 -21.337 1.00 40.75 83 PRO A C 1
ATOM 646 O O . PRO A 1 83 ? 6.354 -12.767 -21.250 1.00 40.75 83 PRO A O 1
ATOM 649 N N . PRO A 1 84 ? 4.820 -11.413 -20.293 1.00 41.81 84 PRO A N 1
ATOM 650 C CA . PRO A 1 84 ? 4.916 -11.979 -18.934 1.00 41.81 84 PRO A CA 1
ATOM 651 C C . PRO A 1 84 ? 3.849 -13.043 -18.577 1.00 41.81 84 PRO A C 1
ATOM 653 O O . PRO A 1 84 ? 2.807 -13.124 -19.222 1.00 41.81 84 PRO A O 1
ATOM 656 N N . SER A 1 85 ? 4.103 -13.813 -17.503 1.00 45.66 85 SER A N 1
ATOM 657 C CA . SER A 1 85 ? 3.267 -14.916 -16.976 1.00 45.66 85 SER A CA 1
ATOM 658 C C . SER A 1 85 ? 2.720 -14.679 -15.550 1.00 45.66 85 SER A C 1
ATOM 660 O O . SER A 1 85 ? 3.397 -14.068 -14.721 1.00 45.66 85 SER A O 1
ATOM 662 N N . GLU A 1 86 ? 1.534 -15.233 -15.259 1.00 43.22 86 GLU A N 1
ATOM 663 C CA . GLU A 1 86 ? 0.725 -15.097 -14.026 1.00 43.22 86 GLU A CA 1
ATOM 664 C C . GLU A 1 86 ? 0.920 -16.212 -12.969 1.00 43.22 86 GLU A C 1
ATOM 666 O O . GLU A 1 86 ? 1.281 -17.339 -13.305 1.00 43.22 86 GLU A O 1
ATOM 671 N N . GLY A 1 87 ? 0.575 -15.913 -11.697 1.00 40.47 87 GLY A N 1
ATOM 672 C CA . GLY A 1 87 ? 0.131 -16.914 -10.704 1.00 40.47 87 GLY A CA 1
ATOM 673 C C . GLY A 1 87 ? 0.612 -16.725 -9.250 1.00 40.47 87 GLY A C 1
ATOM 674 O O . GLY A 1 87 ? 1.613 -17.326 -8.862 1.00 40.47 87 GLY A O 1
ATOM 675 N N . ALA A 1 88 ? -0.101 -15.953 -8.404 1.00 50.12 88 ALA A N 1
ATOM 676 C CA . ALA A 1 88 ? 0.203 -15.833 -6.960 1.00 50.12 88 ALA A CA 1
ATOM 677 C C . ALA A 1 88 ? -0.957 -15.286 -6.081 1.00 50.12 88 ALA A C 1
ATOM 679 O O . ALA A 1 88 ? -0.799 -14.230 -5.465 1.00 50.12 88 ALA A O 1
ATOM 680 N N . ASP A 1 89 ? -2.092 -15.990 -5.970 1.00 51.94 89 ASP A N 1
ATOM 681 C CA . ASP A 1 89 ? -3.291 -15.413 -5.317 1.00 51.94 89 ASP A CA 1
ATOM 682 C C . ASP A 1 89 ? -3.721 -16.088 -3.980 1.00 51.94 89 ASP A C 1
ATOM 684 O O . ASP A 1 89 ? -4.046 -15.427 -2.993 1.00 51.94 89 ASP A O 1
ATOM 688 N N . SER A 1 90 ? -3.590 -17.412 -3.818 1.00 47.16 90 SER A N 1
ATOM 689 C CA . SER A 1 90 ? -4.200 -18.112 -2.662 1.00 47.16 90 SER A CA 1
ATOM 690 C C . SER A 1 90 ? -3.492 -17.964 -1.299 1.00 47.16 90 SER A C 1
ATOM 692 O O . SER A 1 90 ? -4.127 -18.134 -0.257 1.00 47.16 90 SER A O 1
ATOM 694 N N . ARG A 1 91 ? -2.198 -17.610 -1.245 1.00 56.12 91 ARG A N 1
ATOM 695 C CA . ARG A 1 91 ? -1.448 -17.508 0.034 1.00 56.12 91 ARG A CA 1
ATOM 696 C C . ARG A 1 91 ? -1.703 -16.209 0.809 1.00 56.12 91 ARG A C 1
ATOM 698 O O . ARG A 1 91 ? -1.365 -16.133 1.988 1.00 56.12 91 ARG A O 1
ATOM 705 N N . ARG A 1 92 ? -2.291 -15.188 0.175 1.00 56.84 92 ARG A N 1
ATOM 706 C CA . ARG A 1 92 ? -2.356 -13.818 0.722 1.00 56.84 92 ARG A CA 1
ATOM 707 C C . ARG A 1 92 ? -3.488 -13.587 1.728 1.00 56.84 92 ARG A C 1
ATOM 709 O O . ARG A 1 92 ? -3.368 -12.705 2.570 1.00 56.84 92 ARG A O 1
ATOM 716 N N . ARG A 1 93 ? -4.571 -14.375 1.696 1.00 56.88 93 ARG A N 1
ATOM 717 C CA . ARG A 1 93 ? -5.708 -14.193 2.626 1.00 56.88 93 ARG A CA 1
ATOM 718 C C . ARG A 1 93 ? -5.370 -14.558 4.075 1.00 56.88 93 ARG A C 1
ATOM 720 O O . ARG A 1 93 ? -5.848 -13.886 4.983 1.00 56.88 93 ARG A O 1
ATOM 727 N N . SER A 1 94 ? -4.526 -15.570 4.301 1.00 60.81 94 SER A N 1
ATOM 728 C CA . SER A 1 94 ? -4.228 -16.034 5.668 1.00 60.81 94 SER A CA 1
ATOM 729 C C . SER A 1 94 ? -3.372 -15.043 6.467 1.00 60.81 94 SER A C 1
ATOM 731 O O . SER A 1 94 ? -3.519 -14.948 7.683 1.00 60.81 94 SER A O 1
ATOM 733 N N . SER A 1 95 ? -2.537 -14.236 5.800 1.00 73.31 95 SER A N 1
ATOM 734 C CA . SER A 1 95 ? -1.593 -13.354 6.492 1.00 73.31 95 SER A CA 1
ATOM 735 C C . SER A 1 95 ? -2.275 -12.190 7.216 1.00 73.31 95 SER A C 1
ATOM 737 O O . SER A 1 95 ? -1.901 -11.883 8.345 1.00 73.31 95 SER A O 1
ATOM 739 N N . ARG A 1 96 ? -3.311 -11.569 6.629 1.00 73.75 96 ARG A N 1
ATOM 740 C CA . ARG A 1 96 ? -3.955 -10.365 7.200 1.00 73.75 96 ARG A CA 1
ATOM 741 C C . ARG A 1 96 ? -4.626 -10.635 8.541 1.00 73.75 96 ARG A C 1
ATOM 743 O O . ARG A 1 96 ? -4.441 -9.881 9.491 1.00 73.75 96 ARG A O 1
ATOM 750 N N . GLN A 1 97 ? -5.370 -11.732 8.637 1.00 77.69 97 GLN A N 1
ATOM 751 C CA . GLN A 1 97 ? -6.097 -12.071 9.858 1.00 77.69 97 GLN A CA 1
ATOM 752 C C . GLN A 1 97 ? -5.144 -12.484 10.988 1.00 77.69 97 GLN A C 1
ATOM 754 O O . GLN A 1 97 ? -5.389 -12.169 12.152 1.00 77.69 97 GLN A O 1
ATOM 759 N N . THR A 1 98 ? -4.021 -13.130 10.653 1.00 79.88 98 THR A N 1
ATOM 760 C CA . THR A 1 98 ? -2.938 -13.395 11.609 1.00 79.88 98 THR A CA 1
ATOM 761 C C . THR A 1 98 ? -2.282 -12.103 12.093 1.00 79.88 98 THR A C 1
ATOM 763 O O . THR A 1 98 ? -2.045 -11.970 13.293 1.00 79.88 98 THR A O 1
ATOM 766 N N . THR A 1 99 ? -2.026 -11.141 11.202 1.00 82.50 99 THR A N 1
ATOM 767 C CA . THR A 1 99 ? -1.441 -9.841 11.566 1.00 82.50 99 THR A CA 1
ATOM 768 C C . THR A 1 99 ? -2.339 -9.064 12.525 1.00 82.50 99 THR A C 1
ATOM 770 O O . THR A 1 99 ? -1.861 -8.644 13.575 1.00 82.50 99 THR A O 1
ATOM 773 N N . LEU A 1 100 ? -3.640 -8.942 12.232 1.00 86.25 100 LEU A N 1
ATOM 774 C CA . LEU A 1 100 ? -4.587 -8.245 13.115 1.00 86.25 100 LEU A CA 1
ATOM 775 C C . LEU A 1 100 ? -4.622 -8.854 14.523 1.00 86.25 100 LEU A C 1
ATOM 777 O O . LEU A 1 100 ? -4.504 -8.132 15.511 1.00 86.25 100 LEU A O 1
ATOM 781 N N . ARG A 1 101 ? -4.677 -10.192 14.622 1.00 85.75 101 ARG A N 1
ATOM 782 C CA . ARG A 1 101 ? -4.639 -10.887 15.920 1.00 85.75 101 ARG A CA 1
ATOM 783 C C . ARG A 1 101 ? -3.346 -10.625 16.684 1.00 85.75 101 ARG A C 1
ATOM 785 O O . ARG A 1 101 ? -3.399 -10.389 17.884 1.00 85.75 101 ARG A O 1
ATOM 792 N N . ARG A 1 102 ? -2.193 -10.666 16.007 1.00 84.62 102 ARG A N 1
ATOM 793 C CA . ARG A 1 102 ? -0.887 -10.405 16.638 1.00 84.62 102 ARG A CA 1
ATOM 794 C C . ARG A 1 102 ? -0.762 -8.975 17.153 1.00 84.62 102 ARG A C 1
ATOM 796 O O . ARG A 1 102 ? -0.093 -8.762 18.155 1.00 84.62 102 ARG A O 1
ATOM 803 N N . LEU A 1 103 ? -1.401 -8.023 16.478 1.00 83.75 103 LEU A N 1
ATOM 804 C CA . LEU A 1 103 ? -1.412 -6.616 16.873 1.00 83.75 103 LEU A CA 1
ATOM 805 C C . LEU A 1 103 ? -2.502 -6.285 17.906 1.00 83.75 103 LEU A C 1
ATOM 807 O O . LEU A 1 103 ? -2.540 -5.160 18.393 1.00 83.75 103 LEU A O 1
ATOM 811 N N . GLY A 1 104 ? -3.387 -7.232 18.241 1.00 90.69 104 GLY A N 1
ATOM 812 C CA . GLY A 1 104 ? -4.521 -6.971 19.131 1.00 90.69 104 GLY A CA 1
ATOM 813 C C . GLY A 1 104 ? -5.479 -5.915 18.569 1.00 90.69 104 GLY A C 1
ATOM 814 O O . GLY A 1 104 ? -5.995 -5.087 19.322 1.00 90.69 104 GLY A O 1
ATOM 815 N N . LEU A 1 105 ? -5.660 -5.912 17.245 1.00 89.12 105 LEU A N 1
ATOM 816 C CA . LEU A 1 105 ? -6.504 -4.963 16.522 1.00 89.12 105 LEU A CA 1
ATOM 817 C C . LEU A 1 105 ? -7.745 -5.655 15.969 1.00 89.12 105 LEU A C 1
ATOM 819 O O . LEU A 1 105 ? -7.657 -6.756 15.413 1.00 89.12 105 LEU A O 1
ATOM 823 N N . ASP A 1 106 ? -8.884 -4.975 16.058 1.00 91.56 106 ASP A N 1
ATOM 824 C CA . ASP A 1 106 ? -10.071 -5.355 15.300 1.00 91.56 106 ASP A CA 1
ATOM 825 C C . ASP A 1 106 ? -9.984 -4.825 13.858 1.00 91.56 106 ASP A C 1
ATOM 827 O O . ASP A 1 106 ? -9.395 -3.776 13.580 1.00 91.56 106 ASP A O 1
ATOM 831 N N . ALA A 1 107 ? -10.588 -5.545 12.912 1.00 90.75 107 ALA A N 1
ATOM 832 C CA . ALA A 1 107 ? -10.606 -5.141 11.509 1.00 90.75 107 ALA A CA 1
ATOM 833 C C . ALA A 1 107 ? -11.233 -3.748 11.302 1.00 90.75 107 ALA A C 1
ATOM 835 O O . ALA A 1 107 ? -10.749 -2.972 10.477 1.00 90.75 107 ALA A O 1
ATOM 836 N N . ARG A 1 108 ? -12.252 -3.393 12.096 1.00 89.50 108 ARG A N 1
ATOM 837 C CA . ARG A 1 108 ? -12.967 -2.105 12.021 1.00 89.50 108 ARG A CA 1
ATOM 838 C C . ARG A 1 108 ? -12.119 -0.922 12.495 1.00 89.50 108 ARG A C 1
ATOM 840 O O . ARG A 1 108 ? -12.393 0.223 12.119 1.00 89.50 108 ARG A O 1
ATOM 847 N N . GLU A 1 109 ? -11.090 -1.208 13.292 1.00 87.75 109 GLU A N 1
ATOM 848 C CA . GLU A 1 109 ? -10.104 -0.245 13.796 1.00 87.75 109 GLU A CA 1
ATOM 849 C C . GLU A 1 109 ? -8.951 -0.018 12.807 1.00 87.75 109 GLU A C 1
ATOM 851 O O . GLU A 1 109 ? -8.054 0.785 13.077 1.00 87.75 109 GLU A O 1
ATOM 856 N N . CYS A 1 110 ? -8.956 -0.716 11.668 1.00 89.06 110 CYS A N 1
ATOM 857 C CA . CYS A 1 110 ? -7.883 -0.684 10.688 1.00 89.06 110 CYS A CA 1
ATOM 858 C C . CYS A 1 110 ? -8.321 -0.028 9.376 1.00 89.06 110 CYS A C 1
ATOM 860 O O . CYS A 1 110 ? -9.455 -0.185 8.915 1.00 89.06 110 CYS A O 1
ATOM 862 N N . PHE A 1 111 ? -7.379 0.676 8.753 1.00 88.00 111 PHE A N 1
ATOM 863 C CA . PHE A 1 111 ? -7.502 1.191 7.395 1.00 88.00 111 PHE A CA 1
ATOM 864 C C . PHE A 1 111 ? -6.397 0.607 6.515 1.00 88.00 111 PHE A C 1
ATOM 866 O O . PHE A 1 111 ? -5.247 0.530 6.938 1.00 88.00 111 PHE A O 1
ATOM 873 N N . PHE A 1 112 ? -6.730 0.184 5.303 1.00 89.44 112 PHE A N 1
ATOM 874 C CA . PHE A 1 112 ? -5.823 -0.529 4.406 1.00 89.44 112 PHE A CA 1
ATOM 875 C C . PHE A 1 112 ? -5.582 0.287 3.134 1.00 89.44 112 PHE A C 1
ATOM 877 O O . PHE A 1 112 ? -6.530 0.624 2.428 1.00 89.44 112 PHE A O 1
ATOM 884 N N . VAL A 1 113 ? -4.327 0.605 2.824 1.00 88.25 113 VAL A N 1
ATOM 885 C CA . VAL A 1 113 ? -3.952 1.338 1.605 1.00 88.25 113 VAL A CA 1
ATOM 886 C C . VAL A 1 113 ? -3.122 0.416 0.720 1.00 88.25 113 VAL A C 1
ATOM 888 O 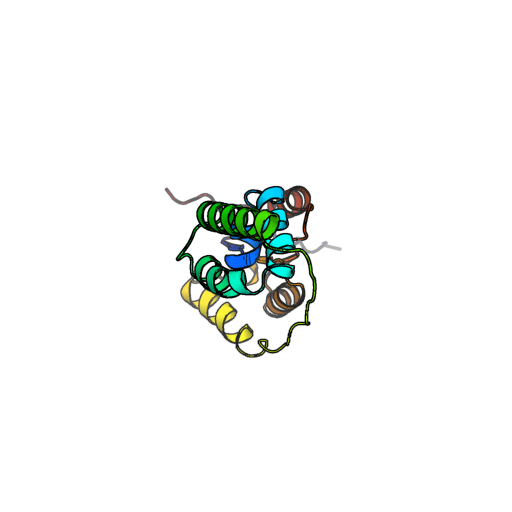O . VAL A 1 113 ? -2.025 0.002 1.100 1.00 88.25 113 VAL A O 1
ATOM 891 N N . TYR A 1 114 ? -3.655 0.081 -0.454 1.00 90.56 114 TYR A N 1
ATOM 892 C CA . TYR A 1 114 ? -3.066 -0.896 -1.375 1.00 90.56 114 TYR A CA 1
ATOM 893 C C . TYR A 1 114 ? -3.234 -0.450 -2.825 1.00 90.56 114 TYR A C 1
ATOM 895 O O . TYR A 1 114 ? -4.172 0.269 -3.132 1.00 90.56 114 TYR A O 1
ATOM 903 N N . ASP A 1 115 ? -2.354 -0.875 -3.725 1.00 86.81 115 ASP A N 1
ATOM 904 C CA . ASP A 1 115 ? -2.389 -0.512 -5.149 1.00 86.81 115 ASP A CA 1
ATOM 905 C C . ASP A 1 115 ? -3.106 -1.542 -6.044 1.00 86.81 115 ASP A C 1
ATOM 907 O O . ASP A 1 115 ? -3.414 -1.258 -7.200 1.00 86.81 115 ASP A O 1
ATOM 911 N N . LEU A 1 116 ? -3.394 -2.730 -5.506 1.00 87.12 116 LEU A N 1
ATOM 912 C CA . LEU A 1 116 ? -4.113 -3.805 -6.191 1.00 87.12 116 LEU A CA 1
ATOM 913 C C . LEU A 1 116 ? -5.542 -3.934 -5.654 1.00 87.12 116 LEU A C 1
ATOM 915 O O . LEU A 1 116 ? -5.743 -4.180 -4.463 1.00 87.12 116 LEU A O 1
ATOM 919 N N . GLU A 1 117 ? -6.526 -3.849 -6.549 1.00 90.06 117 GLU A N 1
ATOM 920 C CA . GLU A 1 117 ? -7.958 -3.903 -6.220 1.00 90.06 117 GLU A CA 1
ATOM 921 C C . GLU A 1 117 ? -8.352 -5.204 -5.509 1.00 90.06 117 GLU A C 1
ATOM 923 O O . GLU A 1 117 ? -9.038 -5.176 -4.491 1.00 90.06 117 GLU A O 1
ATOM 928 N N . GLU A 1 118 ? -7.827 -6.342 -5.961 1.00 90.19 118 GLU A N 1
ATOM 929 C CA . GLU A 1 118 ? -8.057 -7.655 -5.344 1.00 90.19 118 GLU A CA 1
ATOM 930 C C . GLU A 1 118 ? -7.681 -7.676 -3.850 1.00 90.19 118 GLU A C 1
ATOM 932 O O . GLU A 1 118 ? -8.344 -8.315 -3.028 1.00 90.19 118 GLU A O 1
ATOM 937 N N . ASN A 1 119 ? -6.632 -6.937 -3.469 1.00 88.44 119 ASN A N 1
ATOM 938 C CA . ASN A 1 119 ? -6.187 -6.838 -2.081 1.00 88.44 119 ASN A CA 1
ATOM 939 C C . ASN A 1 119 ? -7.087 -5.926 -1.242 1.00 88.44 119 ASN A C 1
ATOM 941 O O . ASN A 1 119 ? -7.294 -6.228 -0.065 1.00 88.44 119 ASN A O 1
ATOM 945 N N . CYS A 1 120 ? -7.633 -4.865 -1.838 1.00 90.62 120 CYS A N 1
ATOM 946 C CA . CYS A 1 120 ? -8.654 -4.011 -1.231 1.00 90.62 120 CYS A CA 1
ATOM 947 C C . CYS A 1 120 ? -9.945 -4.799 -0.975 1.00 90.62 120 CYS A C 1
ATOM 949 O O . CYS A 1 120 ? -10.384 -4.891 0.170 1.00 90.62 120 CYS A O 1
ATOM 951 N N . VAL A 1 121 ? -10.467 -5.489 -1.995 1.00 91.38 121 VAL A N 1
ATOM 952 C CA . VAL A 1 121 ? -11.663 -6.345 -1.885 1.00 91.38 121 VAL A CA 1
ATOM 953 C C . VAL A 1 121 ? -11.473 -7.421 -0.813 1.00 91.38 121 VAL A C 1
ATOM 955 O O . VAL A 1 121 ? -12.351 -7.658 0.017 1.00 91.38 121 VAL A O 1
ATOM 958 N N . ALA A 1 122 ? -10.300 -8.059 -0.773 1.00 90.12 122 ALA A N 1
ATOM 959 C CA . ALA A 1 122 ? -9.997 -9.059 0.246 1.00 90.12 122 ALA A CA 1
ATOM 960 C C . ALA A 1 122 ? -9.886 -8.473 1.667 1.00 90.12 122 ALA A C 1
ATOM 962 O O . ALA A 1 122 ? -10.166 -9.187 2.630 1.00 90.12 122 ALA A O 1
ATOM 963 N N . ALA A 1 123 ? -9.453 -7.219 1.823 1.00 90.31 123 ALA A N 1
ATOM 964 C CA . ALA A 1 123 ? -9.420 -6.536 3.116 1.00 90.31 123 ALA A CA 1
ATOM 965 C C . ALA A 1 123 ? -10.839 -6.164 3.582 1.00 90.31 123 ALA A C 1
ATOM 967 O O . ALA A 1 123 ? -11.192 -6.407 4.738 1.00 90.31 123 ALA A O 1
ATOM 968 N N . GLU A 1 124 ? -11.676 -5.679 2.669 1.00 92.31 124 GLU A N 1
ATOM 969 C CA . GLU A 1 124 ? -13.074 -5.325 2.938 1.00 92.31 124 GLU A CA 1
ATOM 970 C C . GLU A 1 124 ? -13.921 -6.541 3.308 1.00 92.31 124 GLU A C 1
ATOM 972 O O . GLU A 1 124 ? -14.714 -6.475 4.247 1.00 92.31 124 GLU A O 1
ATOM 977 N N . ALA A 1 125 ? -13.674 -7.691 2.676 1.00 91.88 125 ALA A N 1
ATOM 978 C CA . ALA A 1 125 ? -14.291 -8.961 3.057 1.00 91.88 125 ALA A CA 1
ATOM 979 C C . ALA A 1 125 ? -13.963 -9.393 4.504 1.00 91.88 125 ALA A C 1
ATOM 981 O O . ALA A 1 125 ? -14.692 -10.194 5.088 1.00 91.88 125 ALA A O 1
ATOM 982 N N . LEU A 1 126 ? -12.881 -8.869 5.093 1.00 89.88 126 LEU A N 1
ATOM 983 C CA . LEU A 1 126 ? -12.506 -9.083 6.495 1.00 89.88 126 LEU A CA 1
ATOM 984 C C . LEU A 1 126 ? -13.028 -7.980 7.432 1.00 89.88 126 LEU A C 1
ATOM 986 O O . LEU A 1 126 ? -12.748 -8.027 8.628 1.00 89.88 126 LEU A O 1
ATOM 990 N N . GLY A 1 127 ? -13.767 -6.995 6.914 1.00 91.06 127 GLY A N 1
ATOM 991 C CA . GLY A 1 127 ? -14.265 -5.843 7.669 1.00 91.06 127 GLY A CA 1
ATOM 992 C C . GLY A 1 127 ? -13.256 -4.702 7.826 1.00 91.06 127 GLY A C 1
ATOM 993 O O . GLY A 1 127 ? -13.491 -3.800 8.629 1.00 91.06 127 GLY A O 1
ATOM 994 N N . ILE A 1 128 ? -12.143 -4.734 7.084 1.00 91.88 128 ILE A N 1
ATOM 995 C CA . ILE A 1 128 ? -11.136 -3.669 7.078 1.00 91.88 128 ILE A CA 1
ATOM 996 C C . ILE A 1 128 ? -11.527 -2.640 6.018 1.00 91.88 128 ILE A C 1
ATOM 998 O O . ILE A 1 128 ? -11.732 -2.990 4.858 1.00 91.88 128 ILE A O 1
ATOM 1002 N N . ARG A 1 129 ? -11.593 -1.359 6.387 1.00 90.50 129 ARG A N 1
ATOM 1003 C CA . ARG A 1 129 ? -11.829 -0.281 5.412 1.00 90.50 129 ARG A CA 1
ATOM 1004 C C . ARG A 1 129 ? -10.605 -0.124 4.513 1.00 90.50 129 ARG A C 1
ATOM 1006 O O . ARG A 1 129 ? -9.486 -0.165 5.021 1.00 90.50 129 ARG A O 1
ATOM 1013 N N . SER A 1 130 ? -10.793 0.067 3.207 1.00 92.06 130 SER A N 1
ATOM 1014 C CA . SER A 1 130 ? -9.675 0.126 2.263 1.00 92.06 130 SER A CA 1
ATOM 1015 C C . SER A 1 130 ? -9.747 1.303 1.286 1.00 92.06 130 SER A C 1
ATOM 1017 O O . SER A 1 130 ? -10.823 1.831 1.007 1.00 92.06 130 SER A O 1
ATOM 1019 N N . VAL A 1 131 ? -8.588 1.728 0.772 1.00 90.69 131 VAL A N 1
ATOM 1020 C CA . VAL A 1 131 ? -8.471 2.645 -0.369 1.00 90.69 131 VAL A CA 1
ATOM 1021 C C . VAL A 1 131 ? -7.485 2.077 -1.378 1.00 90.69 131 VAL A C 1
ATOM 1023 O O . VAL A 1 131 ? -6.346 1.745 -1.041 1.00 90.69 131 VAL A O 1
ATOM 1026 N N . LEU A 1 132 ? -7.936 2.032 -2.631 1.00 89.94 132 LEU A N 1
ATOM 1027 C CA . LEU A 1 132 ? -7.103 1.725 -3.781 1.00 89.94 132 LEU A CA 1
ATOM 1028 C C . LEU A 1 132 ? -6.221 2.932 -4.128 1.00 89.94 132 LEU A C 1
ATOM 1030 O O . LEU A 1 132 ? -6.708 3.982 -4.553 1.00 89.94 132 LEU A O 1
ATOM 1034 N N . MET A 1 133 ? -4.913 2.771 -3.977 1.00 85.12 133 MET A N 1
ATOM 1035 C CA . MET A 1 133 ? -3.905 3.720 -4.420 1.00 85.12 133 MET A CA 1
ATOM 1036 C C . MET A 1 133 ? -3.684 3.561 -5.926 1.00 85.12 133 MET A C 1
ATOM 1038 O O . MET A 1 133 ? -3.272 2.508 -6.399 1.00 85.12 133 MET A O 1
ATOM 1042 N N . SER A 1 134 ? -3.933 4.620 -6.692 1.00 82.75 134 SER A N 1
ATOM 1043 C CA . SER A 1 134 ? -3.648 4.648 -8.131 1.00 82.75 134 SER A CA 1
ATOM 1044 C C . SER A 1 134 ? -2.510 5.614 -8.453 1.00 82.75 134 SER A C 1
ATOM 1046 O O . SER A 1 134 ? -2.347 6.644 -7.792 1.00 82.75 134 SER A O 1
ATOM 1048 N N . ALA A 1 135 ? -1.769 5.329 -9.528 1.00 77.62 135 ALA A N 1
ATOM 1049 C CA . ALA A 1 135 ? -0.767 6.237 -10.084 1.00 77.62 135 ALA A CA 1
ATOM 1050 C C . ALA A 1 135 ? -1.338 7.655 -10.279 1.00 77.62 135 ALA A C 1
ATOM 1052 O O . ALA A 1 135 ? -2.412 7.828 -10.856 1.00 77.62 135 ALA A O 1
ATOM 1053 N N . GLY A 1 136 ? -0.628 8.664 -9.765 1.00 74.44 136 GLY A N 1
ATOM 1054 C CA . GLY A 1 136 ? -1.022 10.075 -9.868 1.00 74.44 136 GLY A CA 1
ATOM 1055 C C . GLY A 1 136 ? -2.171 10.515 -8.950 1.00 74.44 136 GLY A C 1
ATOM 1056 O O . GLY A 1 136 ? -2.592 11.665 -9.034 1.00 74.44 136 GLY A O 1
ATOM 1057 N N . LYS A 1 137 ? -2.681 9.643 -8.066 1.00 77.94 137 LYS A N 1
ATOM 1058 C CA . LYS A 1 137 ? -3.784 9.959 -7.136 1.00 77.94 137 LYS A CA 1
ATOM 1059 C C . LYS A 1 137 ? -3.376 9.956 -5.659 1.00 77.94 137 LYS A C 1
ATOM 1061 O O . LYS A 1 137 ? -4.242 9.907 -4.793 1.00 77.94 137 LYS A O 1
ATOM 1066 N N . SER A 1 138 ? -2.084 10.050 -5.348 1.00 76.56 138 SER A N 1
ATOM 1067 C CA . SER A 1 138 ? -1.582 10.044 -3.963 1.00 76.56 138 SER A CA 1
ATOM 1068 C C . SER A 1 138 ? -2.226 11.127 -3.092 1.00 76.56 138 SER A C 1
ATOM 1070 O O . SER A 1 138 ? -2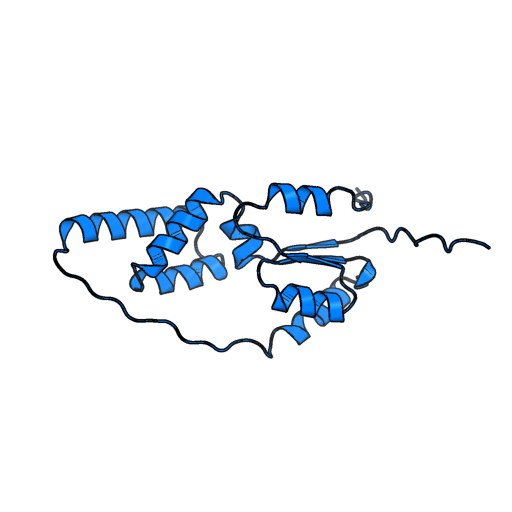.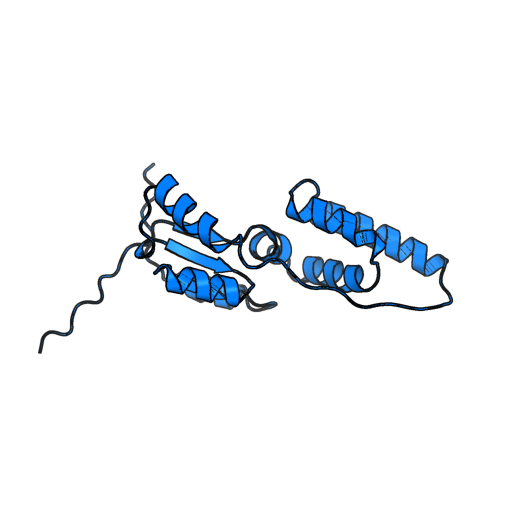682 10.830 -1.991 1.00 76.56 138 SER A O 1
ATOM 1072 N N . LYS A 1 139 ? -2.357 12.356 -3.610 1.00 73.62 139 LYS A N 1
ATOM 1073 C CA . LYS A 1 139 ? -3.023 13.466 -2.909 1.00 73.62 139 LYS A CA 1
ATOM 1074 C C . LYS A 1 139 ? -4.481 13.146 -2.562 1.00 73.62 139 LYS A C 1
ATOM 1076 O O . LYS A 1 139 ? -4.893 13.321 -1.424 1.00 73.62 139 LYS A O 1
ATOM 1081 N N . TRP A 1 140 ? -5.226 12.598 -3.520 1.00 77.19 140 TRP A N 1
ATOM 1082 C CA . TRP A 1 140 ? -6.613 12.178 -3.311 1.00 77.19 140 TRP A CA 1
ATOM 1083 C C . TR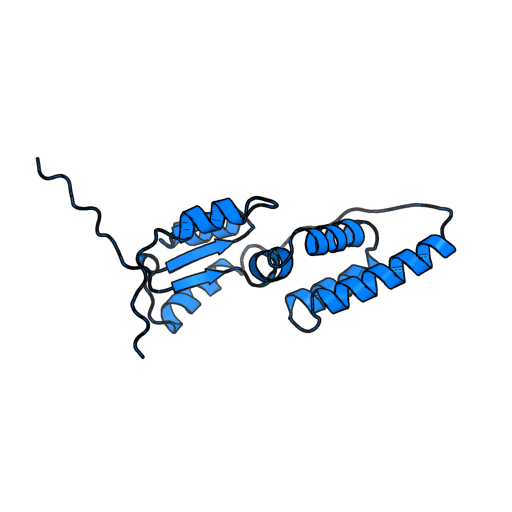P A 1 140 ? -6.727 11.054 -2.272 1.00 77.19 140 TRP A C 1
ATOM 1085 O O . TRP A 1 140 ? -7.636 11.052 -1.444 1.00 77.19 140 TRP A O 1
ATOM 1095 N N . THR A 1 141 ? -5.785 10.107 -2.274 1.00 77.12 141 THR A N 1
ATOM 1096 C CA . THR A 1 141 ? -5.730 9.045 -1.261 1.00 77.12 141 THR A CA 1
ATOM 1097 C C . THR A 1 141 ? -5.473 9.615 0.134 1.00 77.12 141 THR A C 1
ATOM 1099 O O . THR A 1 141 ? -6.116 9.182 1.088 1.00 77.12 141 THR A O 1
ATOM 1102 N N . ILE A 1 142 ? -4.592 10.612 0.266 1.00 73.62 142 ILE A N 1
ATOM 1103 C CA . ILE A 1 142 ? -4.340 11.302 1.541 1.00 73.62 142 ILE A CA 1
ATOM 1104 C C . ILE A 1 142 ? -5.608 12.010 2.026 1.00 73.62 142 ILE A C 1
ATOM 1106 O O . ILE A 1 142 ? -5.996 11.799 3.169 1.00 73.62 142 ILE A O 1
ATOM 1110 N N . GLU A 1 143 ? -6.308 12.743 1.156 1.00 76.31 143 GLU A N 1
ATOM 1111 C CA . GLU A 1 143 ? -7.572 13.428 1.490 1.00 76.31 143 GLU A CA 1
ATOM 1112 C C . GLU A 1 143 ? -8.658 12.461 2.000 1.00 76.31 143 GLU A C 1
ATOM 1114 O O . GLU A 1 143 ? -9.530 12.846 2.777 1.00 76.31 143 GLU A O 1
ATOM 1119 N N . LYS A 1 144 ? -8.604 11.181 1.609 1.00 75.44 144 LYS A N 1
ATOM 1120 C CA . LYS A 1 144 ? -9.506 10.133 2.115 1.00 75.44 144 LYS A CA 1
ATOM 1121 C C . LYS A 1 144 ? -9.101 9.558 3.471 1.00 75.44 144 LYS A C 1
ATOM 1123 O O . LYS A 1 144 ? -9.969 9.101 4.212 1.00 75.44 144 LYS A O 1
ATOM 1128 N N . VAL A 1 145 ? -7.807 9.550 3.778 1.00 74.50 145 VAL A N 1
ATOM 1129 C CA . VAL A 1 145 ? -7.245 8.996 5.023 1.00 74.50 145 VAL A CA 1
ATOM 1130 C C . VAL A 1 145 ? -7.149 10.062 6.120 1.00 74.50 145 VAL A C 1
ATOM 1132 O O . VAL A 1 145 ? -7.268 9.757 7.302 1.00 74.50 145 VAL A O 1
ATOM 1135 N N . GLU A 1 146 ? -6.950 11.322 5.749 1.00 70.94 146 GLU A N 1
ATOM 1136 C CA . GLU A 1 146 ? -6.777 12.447 6.664 1.00 70.94 146 GLU A CA 1
ATOM 1137 C C . GLU A 1 146 ? -7.957 12.708 7.620 1.00 70.94 146 GLU A C 1
ATOM 1139 O O . GLU A 1 146 ? -7.682 12.908 8.806 1.00 70.94 146 GLU A O 1
ATOM 1144 N N . PRO A 1 147 ? -9.240 12.650 7.198 1.00 72.00 147 PRO A N 1
ATOM 1145 C CA . PRO A 1 147 ? -10.369 12.907 8.096 1.00 72.00 147 PRO A CA 1
ATOM 1146 C C . PRO A 1 147 ? -10.645 11.758 9.076 1.00 72.00 147 PRO A C 1
ATOM 1148 O O . PRO A 1 147 ? -11.589 11.834 9.864 1.00 72.00 147 PRO A O 1
ATOM 1151 N N . LEU A 1 148 ? -9.865 10.673 9.031 1.00 69.69 148 LEU A N 1
ATOM 1152 C CA . LEU A 1 148 ? -10.070 9.538 9.915 1.00 69.69 148 LEU A CA 1
ATOM 1153 C C . LEU A 1 148 ? -9.651 9.906 11.353 1.00 69.69 148 LEU A C 1
ATOM 1155 O O . LEU A 1 148 ? -8.536 10.392 11.566 1.00 69.69 148 LEU A O 1
ATOM 1159 N N . PRO A 1 149 ? -10.518 9.667 12.357 1.00 63.88 149 PRO A N 1
ATOM 1160 C CA . PRO A 1 149 ? -10.220 9.983 13.749 1.00 63.88 149 PRO A CA 1
ATOM 1161 C C . PRO A 1 149 ? -8.987 9.206 14.218 1.00 63.88 149 PRO A C 1
ATOM 1163 O O . PRO A 1 149 ? -8.965 7.973 14.167 1.00 63.88 149 PRO A O 1
ATOM 1166 N N . ARG A 1 150 ? -7.963 9.945 14.662 1.00 61.03 150 ARG A N 1
ATOM 1167 C CA . ARG A 1 150 ? -6.684 9.406 15.141 1.00 61.03 150 ARG A CA 1
ATOM 1168 C C . ARG A 1 150 ? -6.742 9.168 16.648 1.00 61.03 150 ARG A C 1
ATOM 1170 O O . ARG A 1 150 ? -7.283 9.993 17.381 1.00 61.03 150 ARG A O 1
ATOM 1177 N N . VAL A 1 151 ? -6.144 8.075 17.117 1.00 54.84 151 VAL A N 1
ATOM 1178 C CA . VAL A 1 151 ? -5.863 7.897 18.550 1.00 54.84 151 VAL A CA 1
ATOM 1179 C C . VAL A 1 151 ? -4.721 8.847 18.934 1.00 54.84 151 VAL A C 1
ATOM 1181 O O . VAL A 1 151 ? -3.734 8.913 18.194 1.00 54.84 151 VAL A O 1
ATOM 1184 N N . PRO A 1 152 ? -4.800 9.562 20.068 1.00 54.59 152 PRO A N 1
ATOM 1185 C CA . PRO A 1 152 ? -3.631 10.216 20.640 1.00 54.59 152 PRO A CA 1
ATOM 1186 C C . PRO A 1 152 ? -2.534 9.171 20.857 1.00 54.59 152 PRO A C 1
ATOM 1188 O O . PRO A 1 152 ? -2.783 8.134 21.473 1.00 54.59 152 PRO A O 1
ATOM 1191 N N . LEU A 1 153 ? -1.330 9.414 20.339 1.00 47.12 153 LEU A N 1
ATOM 1192 C CA . LEU A 1 153 ? -0.184 8.574 20.672 1.00 47.12 153 LEU A CA 1
ATOM 1193 C C . LEU A 1 153 ? 0.028 8.698 22.186 1.00 47.12 153 LEU A C 1
ATOM 1195 O O . LEU A 1 153 ? 0.267 9.799 22.678 1.00 47.12 153 LEU A O 1
ATOM 1199 N N . LEU A 1 154 ? -0.142 7.597 22.923 1.00 48.41 154 LEU A N 1
ATOM 1200 C CA . LEU A 1 154 ? 0.225 7.542 24.337 1.00 48.41 154 LEU A CA 1
ATOM 1201 C C . LEU A 1 154 ? 1.742 7.759 24.401 1.00 48.41 154 LEU A C 1
ATOM 1203 O O . LEU A 1 154 ? 2.493 6.932 23.882 1.00 48.41 154 LEU A O 1
ATOM 1207 N N . GLY A 1 155 ? 2.145 8.921 24.923 1.00 40.22 155 GLY A N 1
ATOM 1208 C CA . GLY A 1 155 ? 3.541 9.282 25.178 1.00 40.22 155 GLY A CA 1
ATOM 1209 C C . GLY A 1 155 ? 4.120 8.553 26.378 1.00 40.22 155 GLY A C 1
ATOM 1210 O O . GLY A 1 155 ? 3.327 8.137 27.253 1.00 40.22 155 GLY A O 1
#

Organism: NCBI:txid289476

InterPro domains:
  IPR023214 HAD superfamily [G3DSA:3.40.50.1000] (95-145)
  IPR036412 HAD-like superfamily [SSF56784] (12-142)

Secondary structure (DSSP, 8-state):
--------PPB-EEEE-IIIIIHHSTTHHHHHHHHHHHTT-GGGHHHHHHHHTTSS-HHHHHHHHHHHHHHHHHH-S------------TTHHHHHHHHHHHHT--GGGEEEEES-HHHHHHHHTTT-EEEE--TT-HHHHHHHHTTSPBPP---

Radius of gyration: 19.97 Å; chains: 1; bounding box: 63×32×58 Å

pLDDT: mean 71.21, std 16.04, range [33.38, 92.31]

Foldseek 3Di:
DDDPDPPLQAAAEEAEDVQCGVQCVVPVVLSVVLVVLCQVPVVLVVVSVCPNVVVDHSVRSSVVSVVVVVVVVVPDDDDDDDDDDDDDPDPPLVVPVVVCVVVVHQLCNYEYEEQDVSVCVSSVVSVHHYDHDDRPCPVVVCVVVVVRHHDPDPD

Sequence (155 aa):
MVVDGAASGVFRAVIFDMGDVMLRYHDCEDGLRVLSKMKKYPEITPFKKGLNLGHISTEELSVIVKQKVAEETWTSSSSRRSPPSEGADSRRRSSRQTTLRRLGLDARECFFVYDLEENCVAAEALGIRSVLMSAGKSKWTIEKVEPLPRVPLLG